Protein AF-A0A7J7C0F7-F1 (afdb_monomer)

Radius of gyration: 20.14 Å; Cα contacts (8 Å, |Δi|>4): 99; chains: 1; bounding box: 46×29×57 Å

Organism: Tripterygium wilfordii (NCBI:txid458696)

pLDDT: mean 82.28, std 14.52, range [35.53, 96.5]

Structure (mmCIF, N/CA/C/O backbone):
data_AF-A0A7J7C0F7-F1
#
_entry.id   AF-A0A7J7C0F7-F1
#
loop_
_atom_site.group_PDB
_atom_site.id
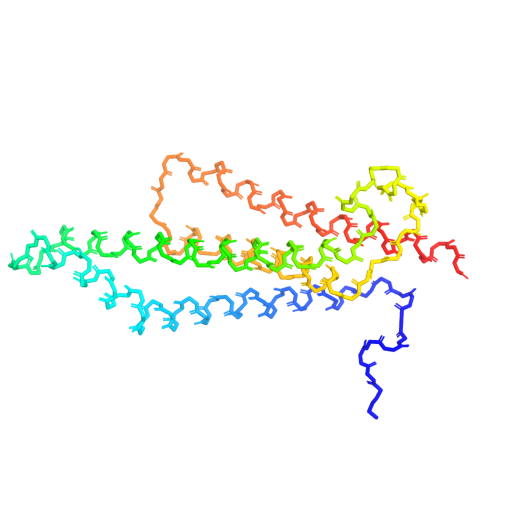_atom_site.type_symbol
_atom_site.label_atom_id
_atom_site.label_alt_id
_atom_site.label_comp_id
_atom_site.label_asym_id
_atom_site.label_entity_id
_atom_site.label_seq_id
_atom_site.pdbx_PDB_ins_code
_atom_site.Cartn_x
_atom_site.Cartn_y
_atom_site.Cartn_z
_atom_site.occupancy
_atom_site.B_iso_or_equiv
_atom_site.auth_seq_id
_atom_site.auth_comp_id
_atom_site.auth_asym_id
_atom_site.auth_atom_id
_atom_site.pdbx_PDB_model_num
ATOM 1 N N . MET A 1 1 ? -9.956 2.340 -31.422 1.00 37.75 1 MET A N 1
ATOM 2 C CA . MET A 1 1 ? -9.867 2.385 -29.946 1.00 37.75 1 MET A CA 1
ATOM 3 C C . MET A 1 1 ? -8.439 2.036 -29.625 1.00 37.75 1 MET A C 1
ATOM 5 O O . MET A 1 1 ? -8.118 0.869 -29.427 1.00 37.75 1 MET A O 1
ATOM 9 N N . ASP A 1 2 ? -7.579 3.037 -29.711 1.00 35.53 2 ASP A N 1
ATOM 10 C CA . ASP A 1 2 ? -6.153 2.840 -29.512 1.00 35.53 2 ASP A CA 1
ATOM 11 C C . ASP A 1 2 ? -5.960 2.587 -28.026 1.00 35.53 2 ASP A C 1
ATOM 13 O O . ASP A 1 2 ? -6.432 3.352 -27.180 1.00 35.53 2 ASP A O 1
ATOM 17 N N . SER A 1 3 ? -5.400 1.425 -27.697 1.00 44.62 3 SER A N 1
ATOM 18 C CA . SER A 1 3 ? -5.170 1.093 -26.303 1.00 44.62 3 SER A CA 1
ATOM 19 C C . SER A 1 3 ? -4.224 2.155 -25.747 1.00 44.62 3 SER A C 1
ATOM 21 O O . SER A 1 3 ? -3.175 2.410 -26.345 1.00 44.62 3 SER A O 1
ATOM 23 N N . VAL A 1 4 ? -4.572 2.721 -24.589 1.00 51.94 4 VAL A N 1
ATOM 24 C CA . VAL A 1 4 ? -3.727 3.607 -23.755 1.00 51.94 4 VAL A CA 1
ATOM 25 C C . VAL A 1 4 ? -2.306 3.045 -23.540 1.00 51.94 4 VAL A C 1
ATOM 27 O O . VAL A 1 4 ? -1.412 3.735 -23.076 1.00 51.94 4 VAL A O 1
ATOM 30 N N . TRP A 1 5 ? -2.087 1.787 -23.913 1.00 55.22 5 TRP A N 1
ATOM 31 C CA . TRP A 1 5 ? -0.891 1.000 -23.702 1.00 55.22 5 TRP A CA 1
ATOM 32 C C . TRP A 1 5 ? -0.016 0.809 -24.951 1.00 55.22 5 TRP A C 1
ATOM 34 O O . TRP A 1 5 ? 1.030 0.182 -24.821 1.00 55.22 5 TRP A O 1
ATOM 44 N N . SER A 1 6 ? -0.418 1.278 -26.146 1.00 46.06 6 SER A N 1
ATOM 45 C CA . SER A 1 6 ? 0.273 0.896 -27.400 1.00 46.06 6 SER A CA 1
ATOM 46 C C . SER A 1 6 ? 1.333 1.860 -27.933 1.00 46.06 6 SER A C 1
ATOM 48 O O . SER A 1 6 ? 2.059 1.458 -28.827 1.00 46.06 6 SER A O 1
ATOM 50 N N . ASN A 1 7 ? 1.475 3.079 -27.407 1.00 54.84 7 ASN A N 1
ATOM 51 C CA . ASN A 1 7 ? 2.518 4.009 -27.853 1.00 54.84 7 ASN A CA 1
ATOM 52 C C . ASN A 1 7 ? 2.762 5.080 -26.787 1.00 54.84 7 ASN A C 1
ATOM 54 O O . ASN A 1 7 ? 1.936 5.979 -26.668 1.00 54.84 7 ASN A O 1
ATOM 58 N N . SER A 1 8 ? 3.881 5.008 -26.061 1.00 43.38 8 SER A N 1
ATOM 59 C CA . SER A 1 8 ? 4.587 6.203 -25.566 1.00 43.38 8 SER A CA 1
ATOM 60 C C . SER A 1 8 ? 5.841 5.832 -24.774 1.00 43.38 8 SER A C 1
ATOM 62 O O . SER A 1 8 ? 5.821 5.514 -23.587 1.00 43.38 8 SER A O 1
ATOM 64 N N . SER A 1 9 ? 6.967 5.952 -25.463 1.00 49.22 9 SER A N 1
ATOM 65 C CA . SER A 1 9 ? 8.308 6.230 -24.947 1.00 49.22 9 SER A CA 1
ATOM 66 C C . SER A 1 9 ? 8.421 7.673 -24.410 1.00 49.22 9 SER A C 1
ATOM 68 O O . SER A 1 9 ? 9.440 8.325 -24.586 1.00 49.22 9 SER A O 1
ATOM 70 N N . GLU A 1 10 ? 7.377 8.181 -23.747 1.00 47.62 10 GLU A N 1
ATOM 71 C CA . GLU A 1 10 ? 7.348 9.517 -23.142 1.00 47.62 10 GLU A CA 1
ATOM 72 C C . GLU A 1 10 ? 7.048 9.376 -21.643 1.00 47.62 10 GLU A C 1
ATOM 74 O O . GLU A 1 10 ? 6.162 8.592 -21.281 1.00 47.62 10 GLU A O 1
ATOM 79 N N . PRO A 1 11 ? 7.762 10.092 -20.751 1.00 53.44 11 PRO A N 1
ATOM 80 C CA . PRO A 1 11 ? 7.544 10.039 -19.311 1.00 53.44 11 PRO A CA 1
ATOM 81 C C . PRO A 1 11 ? 6.211 10.698 -18.954 1.00 53.44 11 PRO A C 1
ATOM 83 O O . PRO A 1 11 ? 6.158 11.845 -18.513 1.00 53.44 11 PRO A O 1
ATOM 86 N N . ASP A 1 12 ? 5.112 9.975 -19.148 1.00 63.41 12 ASP A N 1
ATOM 87 C CA . ASP A 1 12 ? 3.800 10.569 -18.980 1.00 63.41 12 ASP A CA 1
ATOM 88 C C . ASP A 1 12 ? 3.393 10.513 -17.504 1.00 63.41 12 ASP A C 1
ATOM 90 O O . ASP A 1 12 ? 3.087 9.457 -16.930 1.00 63.41 12 ASP A O 1
ATOM 94 N N . ALA A 1 13 ? 3.404 11.682 -16.860 1.00 65.44 13 ALA A N 1
ATOM 95 C CA . ALA A 1 13 ? 2.921 11.874 -15.495 1.00 65.44 13 ALA A CA 1
ATOM 96 C C . ALA A 1 13 ? 1.469 11.385 -15.320 1.00 65.44 13 ALA A C 1
ATOM 98 O O . ALA A 1 13 ? 1.030 11.136 -14.194 1.00 65.44 13 ALA A O 1
ATOM 99 N N . TYR A 1 14 ? 0.749 11.165 -16.425 1.00 71.88 14 TYR A N 1
ATOM 100 C CA . TYR A 1 14 ? -0.541 10.494 -16.466 1.00 71.88 14 TYR A CA 1
ATOM 101 C C . TYR A 1 14 ? -0.567 9.144 -15.730 1.00 71.88 14 TYR A C 1
ATOM 103 O O . TYR A 1 14 ? -1.570 8.798 -15.107 1.00 71.88 14 TYR A O 1
ATOM 111 N N . HIS A 1 15 ? 0.539 8.396 -15.685 1.00 77.00 15 HIS A N 1
ATOM 112 C CA . HIS A 1 15 ? 0.586 7.141 -14.927 1.00 77.00 15 HIS A CA 1
ATOM 113 C C . HIS A 1 15 ? 0.368 7.341 -13.417 1.00 77.00 15 HIS A C 1
ATOM 115 O O . HIS A 1 15 ? -0.226 6.482 -12.766 1.00 77.00 15 HIS A O 1
ATOM 121 N N . PHE A 1 16 ? 0.724 8.500 -12.854 1.00 82.19 16 PHE A N 1
ATOM 122 C CA . PHE A 1 16 ? 0.414 8.811 -11.454 1.00 82.19 16 PHE A CA 1
ATOM 123 C C . PHE A 1 16 ? -1.086 9.016 -11.208 1.00 82.19 16 PHE A C 1
ATOM 125 O O . PHE A 1 16 ? -1.553 8.816 -10.087 1.00 82.19 16 PHE A O 1
ATOM 132 N N . VAL A 1 17 ? -1.875 9.314 -12.244 1.00 87.06 17 VAL A N 1
ATOM 133 C CA . VAL A 1 17 ? -3.341 9.330 -12.145 1.00 87.06 17 VAL A CA 1
ATOM 134 C C . VAL A 1 17 ? -3.864 7.927 -11.826 1.00 87.06 17 VAL A C 1
ATOM 136 O O . VAL A 1 17 ? -4.781 7.780 -11.020 1.00 87.06 17 VAL A O 1
ATOM 139 N N . ILE A 1 18 ? -3.231 6.876 -12.361 1.00 88.50 18 ILE A N 1
ATOM 140 C CA . ILE A 1 18 ? -3.556 5.482 -12.022 1.00 88.50 18 ILE A CA 1
ATOM 141 C C . ILE A 1 18 ? -3.316 5.230 -10.527 1.00 88.50 18 ILE A C 1
ATOM 143 O O . ILE A 1 18 ? -4.152 4.613 -9.866 1.00 88.50 18 ILE A O 1
ATOM 147 N N . ALA A 1 19 ? -2.223 5.752 -9.963 1.00 91.44 19 ALA A N 1
ATOM 148 C CA . ALA A 1 19 ? -1.962 5.659 -8.526 1.00 91.44 19 ALA A CA 1
ATOM 149 C C . ALA A 1 19 ? -3.043 6.374 -7.691 1.00 91.44 19 ALA A C 1
ATOM 151 O O . ALA A 1 19 ? -3.473 5.846 -6.666 1.00 91.44 19 ALA A O 1
ATOM 152 N N . LEU A 1 20 ? -3.552 7.526 -8.146 1.00 92.12 20 LEU A N 1
ATOM 153 C CA . LEU A 1 20 ? -4.675 8.210 -7.490 1.00 92.12 20 LEU A CA 1
ATOM 154 C C . LEU A 1 20 ? -5.975 7.398 -7.569 1.00 92.12 20 LEU A C 1
ATOM 156 O O . LEU A 1 20 ? -6.682 7.286 -6.566 1.00 92.12 20 LEU A O 1
ATOM 160 N N . PHE A 1 21 ? -6.272 6.779 -8.716 1.00 93.94 21 PHE A N 1
ATOM 161 C CA . PHE A 1 21 ? -7.411 5.865 -8.839 1.00 93.94 21 PHE A CA 1
ATOM 162 C C . PHE A 1 21 ? -7.292 4.678 -7.881 1.00 93.94 21 PHE A C 1
ATOM 164 O O . PHE A 1 21 ? -8.273 4.335 -7.221 1.00 93.94 21 PHE A O 1
ATOM 171 N N . PHE A 1 22 ? -6.098 4.094 -7.735 1.00 94.38 22 PHE A N 1
ATOM 172 C CA . PHE A 1 22 ? -5.849 3.067 -6.722 1.00 94.38 22 PHE A CA 1
ATOM 173 C C . PHE A 1 22 ? -6.071 3.600 -5.306 1.00 94.38 22 PHE A C 1
ATOM 175 O O . PHE A 1 22 ? -6.746 2.941 -4.520 1.00 94.38 22 PHE A O 1
ATOM 182 N N . ALA A 1 23 ? -5.572 4.796 -4.980 1.00 94.56 23 ALA A N 1
ATOM 183 C CA . ALA A 1 23 ? -5.744 5.394 -3.658 1.00 94.56 23 ALA A CA 1
ATOM 184 C C . ALA A 1 23 ? -7.229 5.560 -3.288 1.00 94.56 23 ALA A C 1
ATOM 186 O O . ALA A 1 23 ? -7.655 5.131 -2.214 1.00 94.56 23 ALA A O 1
ATOM 187 N N . VAL A 1 24 ? -8.038 6.115 -4.198 1.00 94.56 24 VAL A N 1
ATOM 188 C CA . VAL A 1 24 ? -9.497 6.234 -4.020 1.00 94.56 24 VAL A CA 1
ATOM 189 C C . VAL A 1 24 ? -10.147 4.852 -3.954 1.00 94.56 24 VAL A C 1
ATOM 191 O O . VAL A 1 24 ? -10.979 4.595 -3.082 1.00 94.56 24 VAL A O 1
ATOM 194 N N . GLY A 1 25 ? -9.726 3.933 -4.823 1.00 94.69 25 GLY A N 1
ATOM 195 C CA . GLY A 1 25 ? -10.169 2.544 -4.822 1.00 94.69 25 GLY A CA 1
ATOM 196 C C . GLY A 1 25 ? -9.961 1.866 -3.469 1.00 94.69 25 GLY A C 1
ATOM 197 O O . GLY A 1 25 ? -10.877 1.222 -2.969 1.00 94.69 25 GLY A O 1
ATOM 198 N N . PHE A 1 26 ? -8.816 2.068 -2.812 1.00 94.88 26 PHE A N 1
ATOM 199 C CA . PHE A 1 26 ? -8.550 1.507 -1.486 1.00 94.88 26 PHE A CA 1
ATOM 200 C C . PHE A 1 26 ? -9.466 2.069 -0.398 1.00 94.88 26 PHE A C 1
ATOM 202 O O . PHE A 1 26 ? -9.886 1.306 0.473 1.00 94.88 26 PHE A O 1
ATOM 209 N N . VAL A 1 27 ? -9.840 3.354 -0.459 1.00 93.62 27 VAL A N 1
ATOM 210 C CA . VAL A 1 27 ? -10.855 3.923 0.450 1.00 93.62 27 VAL A CA 1
ATOM 211 C C . VAL A 1 27 ? -12.173 3.172 0.290 1.00 93.62 27 VAL A C 1
ATOM 213 O O . VAL A 1 27 ? -12.760 2.717 1.273 1.00 93.62 27 VAL A O 1
ATOM 216 N N . VAL A 1 28 ? -12.609 3.008 -0.960 1.00 94.00 28 VAL A N 1
ATOM 217 C CA . VAL A 1 28 ? -13.864 2.340 -1.303 1.00 94.00 28 VAL A CA 1
ATOM 218 C C . VAL A 1 28 ? -13.828 0.879 -0.853 1.00 94.00 28 VAL A C 1
ATOM 220 O O . VAL A 1 28 ? -14.693 0.449 -0.092 1.00 94.00 28 VAL A O 1
ATOM 223 N N . VAL A 1 29 ? -12.800 0.124 -1.246 1.00 94.88 29 VAL A N 1
ATOM 224 C CA . VAL A 1 29 ? -12.639 -1.292 -0.886 1.00 94.88 29 VAL A CA 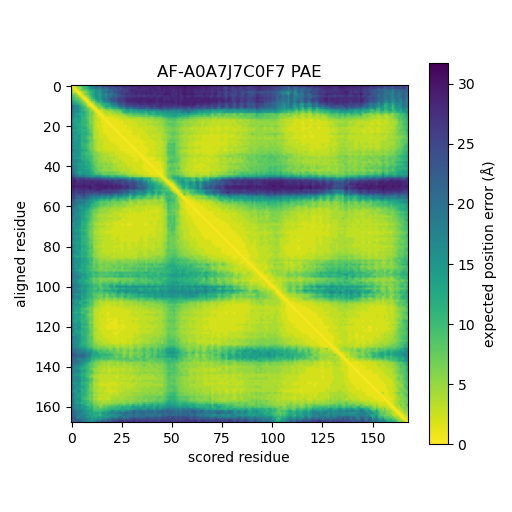1
ATOM 225 C C . VAL A 1 29 ? -12.589 -1.465 0.628 1.00 94.88 29 VAL A C 1
ATOM 227 O O . VAL A 1 29 ? -13.291 -2.330 1.153 1.00 94.88 29 VAL A O 1
ATOM 230 N N . ARG A 1 30 ? -11.834 -0.631 1.356 1.00 93.06 30 ARG A N 1
ATOM 231 C CA . ARG A 1 30 ? -11.807 -0.700 2.820 1.00 93.06 30 ARG A CA 1
ATOM 232 C C . ARG A 1 30 ? -13.184 -0.456 3.413 1.00 93.06 30 ARG A C 1
ATOM 234 O O . ARG A 1 30 ? -13.590 -1.212 4.288 1.00 93.06 30 ARG A O 1
ATOM 241 N N . PHE A 1 31 ? -13.898 0.569 2.953 1.00 91.62 31 PHE A N 1
ATOM 242 C CA . PHE A 1 31 ? -15.238 0.870 3.448 1.00 91.62 31 PHE A CA 1
ATOM 243 C C . PHE A 1 31 ? -16.197 -0.309 3.230 1.00 91.62 31 PHE A C 1
ATOM 245 O O . PHE A 1 31 ? -16.893 -0.718 4.160 1.00 91.62 31 PHE A O 1
ATOM 252 N N . TYR A 1 32 ? -16.191 -0.906 2.035 1.00 94.12 32 TYR A N 1
ATOM 253 C CA . TYR A 1 32 ? -17.006 -2.083 1.729 1.00 94.12 32 TYR A CA 1
ATOM 254 C C . TYR A 1 32 ? -16.620 -3.295 2.590 1.00 94.12 32 TYR A C 1
ATOM 256 O O . TYR A 1 32 ? -17.489 -3.901 3.225 1.00 94.12 32 TYR A O 1
ATOM 264 N N . LEU A 1 33 ? -15.332 -3.642 2.660 1.00 93.94 33 LEU A N 1
ATOM 265 C CA . LEU A 1 33 ? -14.873 -4.790 3.442 1.00 93.94 33 LEU A CA 1
ATOM 266 C C . LEU A 1 33 ? -15.134 -4.602 4.937 1.00 93.94 33 LEU A C 1
ATOM 268 O O . LEU A 1 33 ? -15.629 -5.523 5.580 1.00 93.94 33 LEU A O 1
ATOM 272 N N . ASP A 1 34 ? -14.894 -3.413 5.488 1.00 90.12 34 ASP A N 1
ATOM 273 C CA . ASP A 1 34 ? -15.195 -3.106 6.887 1.00 90.12 34 ASP A CA 1
ATOM 274 C C . ASP A 1 34 ? -16.698 -3.243 7.172 1.00 90.12 34 ASP A C 1
ATOM 276 O O . ASP A 1 34 ? -17.120 -3.937 8.107 1.00 90.12 34 ASP A O 1
ATOM 280 N N . ARG A 1 35 ? -17.532 -2.659 6.300 1.00 88.31 35 ARG A N 1
ATOM 281 C CA . ARG A 1 35 ? -18.984 -2.638 6.474 1.00 88.31 35 ARG A CA 1
ATOM 282 C C . ARG A 1 35 ? -19.598 -4.036 6.438 1.00 88.31 35 ARG A C 1
ATOM 284 O O . ARG A 1 35 ? -20.480 -4.308 7.267 1.00 88.31 35 ARG A O 1
ATOM 291 N N . PHE A 1 36 ? -19.178 -4.874 5.493 1.00 91.56 36 PHE A N 1
ATOM 292 C CA . PHE A 1 36 ? -19.839 -6.144 5.183 1.00 91.56 36 PHE A CA 1
ATOM 293 C C . PHE A 1 36 ? -19.114 -7.377 5.724 1.00 91.56 36 PHE A C 1
ATOM 295 O O . PHE A 1 36 ? -19.790 -8.328 6.116 1.00 91.56 36 PHE A O 1
ATOM 302 N N . VAL A 1 37 ? -17.782 -7.356 5.792 1.00 93.31 37 VAL A N 1
ATOM 303 C CA . VAL A 1 37 ? -16.956 -8.537 6.079 1.00 93.31 37 VAL A CA 1
ATOM 304 C C . VAL A 1 37 ? -16.275 -8.406 7.439 1.00 93.31 37 VAL A C 1
ATOM 306 O O . VAL A 1 37 ? -16.618 -9.139 8.367 1.00 93.31 37 VAL A O 1
ATOM 309 N N . PHE A 1 38 ? -15.364 -7.447 7.603 1.00 92.06 38 PHE A N 1
ATOM 310 C CA . PHE A 1 38 ? -14.502 -7.376 8.781 1.00 92.06 38 PHE A CA 1
ATOM 311 C C . PHE A 1 38 ? -15.271 -7.083 10.056 1.00 92.06 38 PHE A C 1
ATOM 313 O O . PHE A 1 38 ? -15.035 -7.768 11.038 1.00 92.06 38 PHE A O 1
ATOM 320 N N . ARG A 1 39 ? -16.254 -6.171 10.068 1.00 85.81 39 ARG A N 1
ATOM 321 C CA . ARG A 1 39 ? -17.037 -5.943 11.295 1.00 85.81 39 ARG A CA 1
ATOM 322 C C . ARG A 1 39 ? -17.817 -7.189 11.719 1.00 85.81 39 ARG A C 1
ATOM 324 O O . ARG A 1 39 ? -17.931 -7.453 12.911 1.00 85.81 39 ARG A O 1
ATOM 331 N N . ARG A 1 40 ? -18.350 -7.964 10.765 1.00 86.69 40 ARG A N 1
ATOM 332 C CA . ARG A 1 40 ? -19.070 -9.214 11.070 1.00 86.69 40 ARG A CA 1
ATOM 333 C C . ARG A 1 40 ? -18.120 -10.276 11.612 1.00 86.69 40 ARG A C 1
ATOM 335 O O . ARG A 1 40 ? -18.427 -10.896 12.623 1.00 86.69 40 ARG A O 1
ATOM 342 N N . LEU A 1 41 ? -16.970 -10.443 10.966 1.00 88.56 41 LEU A N 1
ATOM 343 C CA . LEU A 1 41 ? -15.943 -11.393 11.382 1.00 88.56 41 LEU A CA 1
ATOM 344 C C . LEU A 1 41 ? -15.311 -11.001 12.718 1.00 88.56 41 LEU A C 1
ATOM 346 O O . LEU A 1 41 ? -15.181 -11.850 13.586 1.00 88.56 41 LEU A O 1
ATOM 350 N N . ALA A 1 42 ? -15.002 -9.724 12.927 1.00 87.44 42 ALA A N 1
ATOM 351 C CA . ALA A 1 42 ? -14.490 -9.201 14.184 1.00 87.44 42 ALA A CA 1
ATOM 352 C C . ALA A 1 42 ? -15.492 -9.436 15.316 1.00 87.44 42 ALA A C 1
ATOM 354 O O . ALA A 1 42 ? -15.103 -9.971 16.344 1.00 87.44 42 ALA A O 1
ATOM 355 N N . LEU A 1 43 ? -16.782 -9.134 15.110 1.00 83.75 43 LEU A N 1
ATOM 356 C CA . LEU A 1 43 ? -17.826 -9.442 16.092 1.00 83.75 43 LEU A CA 1
ATOM 357 C C . LEU A 1 43 ? -17.938 -10.941 16.361 1.00 83.75 43 LEU A C 1
ATOM 359 O O . LEU A 1 43 ? -18.092 -11.323 17.510 1.00 83.75 43 LEU A O 1
ATOM 363 N N . TRP A 1 44 ? -17.855 -11.792 15.340 1.00 83.69 44 TRP A N 1
ATOM 364 C CA . TRP A 1 44 ? -17.882 -13.245 15.517 1.00 83.69 44 TRP A CA 1
ATOM 365 C C . TRP A 1 44 ? -16.674 -13.747 16.326 1.00 83.69 44 TRP A C 1
ATOM 367 O O . TRP A 1 44 ? -16.856 -14.451 17.318 1.00 83.69 44 TRP A O 1
ATOM 377 N N . LEU A 1 45 ? -15.463 -13.303 15.975 1.00 83.88 45 LEU A N 1
ATOM 378 C CA . LEU A 1 45 ? -14.217 -13.627 16.676 1.00 83.88 45 LEU A CA 1
ATOM 379 C C . LEU A 1 45 ? -14.220 -13.121 18.125 1.00 83.88 45 LEU A C 1
ATOM 381 O O . LEU A 1 45 ? -13.704 -13.797 19.011 1.00 83.88 45 LEU A O 1
ATOM 385 N N . THR A 1 46 ? -14.812 -11.951 18.390 1.00 76.94 46 THR A N 1
ATOM 386 C CA . THR A 1 46 ? -14.896 -11.394 19.747 1.00 76.94 46 THR A CA 1
ATOM 387 C C . THR A 1 46 ? -16.063 -11.959 20.561 1.00 76.94 46 THR A C 1
ATOM 389 O O . THR A 1 46 ? -15.920 -12.136 21.767 1.00 76.94 46 THR A O 1
ATOM 392 N N . ASN A 1 47 ? -17.204 -12.272 19.935 1.00 66.38 47 ASN A N 1
ATOM 393 C CA . ASN A 1 47 ? -18.397 -12.803 20.610 1.00 66.38 47 ASN A CA 1
ATOM 394 C C . ASN A 1 47 ? -18.280 -14.296 20.932 1.00 66.38 47 ASN A C 1
ATOM 396 O O . ASN A 1 47 ? -18.937 -14.751 21.863 1.00 66.38 47 ASN A O 1
ATOM 400 N N . GLY A 1 48 ? -17.418 -15.049 20.236 1.00 57.25 48 GLY A N 1
ATOM 401 C CA . GLY A 1 48 ? -17.037 -16.401 20.660 1.00 57.25 48 GLY A CA 1
ATOM 402 C C . GLY A 1 48 ? -16.361 -16.438 22.041 1.00 57.25 48 GLY A C 1
ATOM 403 O O . GLY A 1 48 ? -16.358 -17.482 22.684 1.00 57.25 48 GLY A O 1
ATOM 404 N N . ALA A 1 49 ? -15.837 -15.303 22.523 1.00 53.31 49 ALA A N 1
ATOM 405 C CA . ALA A 1 49 ? -15.166 -15.183 23.818 1.00 53.31 49 ALA A CA 1
ATOM 406 C C . ALA A 1 49 ? -16.000 -14.483 24.910 1.00 53.31 49 ALA A C 1
ATOM 408 O O . ALA A 1 49 ? -15.638 -14.562 26.081 1.00 53.31 49 ALA A O 1
ATOM 409 N N . ALA A 1 50 ? -17.101 -13.805 24.576 1.00 48.50 50 ALA A N 1
ATOM 410 C CA . ALA A 1 50 ? -17.990 -13.216 25.575 1.00 48.50 50 ALA A CA 1
ATOM 411 C C . ALA A 1 50 ? -19.361 -12.893 24.973 1.00 48.50 50 ALA A C 1
ATOM 413 O O . ALA A 1 50 ? -19.509 -11.977 24.162 1.00 48.50 50 ALA A O 1
ATOM 414 N N . GLN A 1 51 ? -20.395 -13.588 25.451 1.00 61.00 51 GLN A N 1
ATOM 415 C CA . GLN A 1 51 ? -21.698 -12.946 25.578 1.00 61.00 51 GLN A CA 1
ATOM 416 C C . GLN A 1 51 ? -21.529 -11.672 26.425 1.00 61.00 51 GLN A C 1
ATOM 418 O O . GLN A 1 51 ? -20.757 -11.664 27.381 1.00 61.00 51 GLN A O 1
ATOM 423 N N . MET A 1 52 ? -22.340 -10.656 26.126 1.00 49.94 52 MET A N 1
ATOM 424 C CA . MET A 1 52 ? -22.735 -9.537 26.997 1.00 49.94 52 MET A CA 1
ATOM 425 C C . MET A 1 52 ? -22.202 -8.139 26.660 1.00 49.94 52 MET A C 1
ATOM 427 O O . MET A 1 52 ? -21.018 -7.899 26.464 1.00 49.94 52 MET A O 1
ATOM 431 N N . LYS A 1 53 ? -23.171 -7.212 26.695 1.00 55.81 53 LYS A N 1
ATOM 432 C CA . LYS A 1 53 ? -23.081 -5.749 26.745 1.00 55.81 53 LYS A CA 1
ATOM 433 C C . LYS A 1 53 ? -22.097 -5.114 25.766 1.00 55.81 53 LYS A C 1
ATOM 435 O O . LYS A 1 53 ? -20.897 -5.006 25.993 1.00 55.81 53 LYS A O 1
ATOM 440 N N . ILE A 1 54 ? -22.697 -4.556 24.722 1.00 61.97 54 ILE A N 1
ATOM 441 C CA . ILE A 1 54 ? -22.161 -3.446 23.950 1.00 61.97 54 ILE A CA 1
ATOM 442 C C . ILE A 1 54 ? -21.689 -2.353 24.933 1.00 61.97 54 ILE A C 1
ATOM 444 O O . ILE A 1 54 ? -22.489 -1.585 25.458 1.00 61.97 54 ILE A O 1
ATOM 448 N N . ASN A 1 55 ? -20.394 -2.341 25.229 1.00 73.25 55 ASN A N 1
ATOM 449 C CA . ASN A 1 55 ? -19.698 -1.323 26.010 1.00 73.25 55 ASN A CA 1
ATOM 450 C C . ASN A 1 55 ? -18.638 -0.685 25.101 1.00 73.25 55 ASN A C 1
ATOM 452 O O . ASN A 1 55 ? -18.193 -1.318 24.137 1.00 73.25 55 ASN A O 1
ATOM 456 N N . GLU A 1 56 ? -18.188 0.531 25.405 1.00 76.12 56 GLU A N 1
ATOM 457 C CA . GLU A 1 56 ? -17.163 1.236 24.616 1.00 76.12 56 GLU A CA 1
ATOM 458 C C . GLU A 1 56 ? -15.893 0.394 24.417 1.00 76.12 56 GLU A C 1
ATOM 460 O O . GLU A 1 56 ? -15.322 0.349 23.325 1.00 76.12 56 GLU A O 1
ATOM 465 N N . GLY A 1 57 ? -15.497 -0.373 25.439 1.00 75.25 57 GLY A N 1
ATOM 466 C CA . GLY A 1 57 ? -14.347 -1.277 25.364 1.00 75.25 57 GLY A CA 1
ATOM 467 C C . GLY A 1 57 ? -14.499 -2.399 24.328 1.00 75.25 57 GLY A C 1
ATOM 468 O O . GLY A 1 57 ? -13.516 -2.793 23.700 1.00 75.25 57 GLY A O 1
ATOM 469 N N . THR A 1 58 ? -15.717 -2.899 24.105 1.00 76.56 58 THR A N 1
ATOM 470 C CA . THR A 1 58 ? -15.994 -3.929 23.090 1.00 76.56 58 THR A CA 1
ATOM 471 C C . THR A 1 58 ? -15.933 -3.325 21.689 1.00 76.56 58 THR A C 1
ATOM 473 O O . THR A 1 58 ? -15.314 -3.908 20.800 1.00 76.56 58 THR A O 1
ATOM 476 N N . TYR A 1 59 ? -16.472 -2.115 21.502 1.00 81.19 59 TYR A N 1
ATOM 477 C CA . TYR A 1 59 ? -16.367 -1.393 20.230 1.00 81.19 59 TYR A CA 1
ATOM 478 C C . TYR A 1 59 ? -14.918 -1.102 19.841 1.00 81.19 59 TYR A C 1
ATOM 480 O O . TYR A 1 59 ? -14.529 -1.349 18.700 1.00 81.19 59 TYR A O 1
ATOM 488 N N . ALA A 1 60 ? -14.096 -0.652 20.792 1.00 82.94 60 ALA A N 1
ATOM 489 C CA . ALA A 1 60 ? -12.681 -0.393 20.546 1.00 82.94 60 ALA A CA 1
ATOM 490 C C . ALA A 1 60 ? -11.913 -1.666 20.138 1.00 82.94 60 ALA A C 1
ATOM 492 O O . ALA A 1 60 ? -11.044 -1.613 19.267 1.00 82.94 60 ALA A O 1
ATOM 493 N N . LYS A 1 61 ? -12.238 -2.825 20.732 1.00 83.44 61 LYS A N 1
ATOM 494 C CA . LYS A 1 61 ? -11.646 -4.122 20.353 1.00 83.44 61 LYS A CA 1
ATOM 495 C C . LYS A 1 61 ? -12.046 -4.541 18.938 1.00 83.44 61 LYS A C 1
ATOM 497 O O . LYS A 1 61 ? -11.180 -4.937 18.162 1.00 83.44 61 LYS A O 1
ATOM 502 N N . VAL A 1 62 ? -13.327 -4.412 18.594 1.00 85.50 62 VAL A N 1
ATOM 503 C CA . VAL A 1 62 ? -13.842 -4.733 17.253 1.00 85.50 62 VAL A CA 1
ATOM 504 C C . VAL A 1 62 ? -13.211 -3.827 16.196 1.00 85.50 62 VAL A C 1
ATOM 506 O O . VAL A 1 62 ? -12.768 -4.327 15.166 1.00 85.50 62 VAL A O 1
ATOM 509 N N . ALA A 1 63 ? -13.097 -2.522 16.461 1.00 85.06 63 ALA A N 1
ATOM 510 C CA . ALA A 1 63 ? -12.465 -1.571 15.546 1.00 85.06 63 ALA A CA 1
ATOM 511 C C . ALA A 1 63 ? -10.989 -1.917 15.282 1.00 85.06 63 ALA A C 1
ATOM 513 O O . ALA A 1 63 ? -10.572 -1.991 14.127 1.00 85.06 63 ALA A O 1
ATOM 514 N N . LYS A 1 64 ? -10.217 -2.217 16.336 1.00 87.00 64 LYS A N 1
ATOM 515 C CA . LYS A 1 64 ? -8.812 -2.644 16.205 1.00 87.00 64 LYS A CA 1
ATOM 516 C C . LYS A 1 64 ? -8.674 -3.962 15.446 1.00 87.00 64 LYS A C 1
ATOM 518 O O . LYS A 1 64 ? -7.802 -4.080 14.593 1.00 87.00 64 LYS A O 1
ATOM 523 N N . CYS A 1 65 ? -9.539 -4.937 15.727 1.00 89.56 65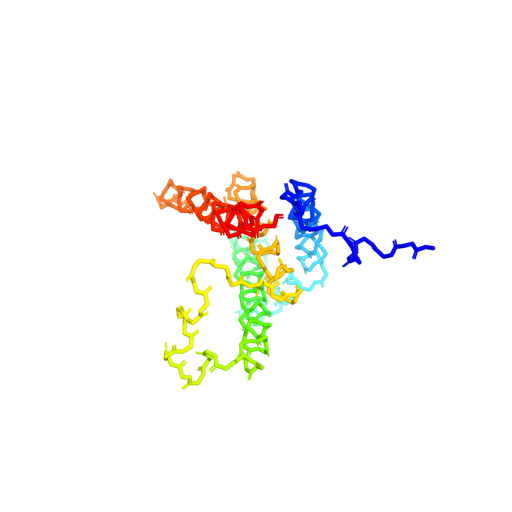 CYS A N 1
ATOM 524 C CA . CYS A 1 65 ? -9.556 -6.206 15.002 1.00 89.56 65 CYS A CA 1
ATOM 525 C C . CYS A 1 65 ? -9.841 -5.982 13.509 1.00 89.56 65 CYS A C 1
ATOM 527 O O . CYS A 1 65 ? -9.097 -6.481 12.669 1.00 89.56 65 CYS A O 1
ATOM 529 N N . SER A 1 66 ? -10.841 -5.157 13.182 1.00 90.12 66 SER A N 1
ATOM 530 C CA . SER A 1 66 ? -11.171 -4.797 11.799 1.00 90.12 66 SER A CA 1
ATOM 531 C C . SER A 1 66 ? -10.003 -4.109 11.080 1.00 90.12 66 SER A C 1
ATOM 533 O O . SER A 1 66 ? -9.669 -4.445 9.944 1.00 90.12 66 SER A O 1
ATOM 535 N N . GLU A 1 67 ? -9.309 -3.196 11.765 1.00 89.56 67 GLU A N 1
ATOM 536 C CA . GLU A 1 67 ? -8.105 -2.546 11.241 1.00 89.56 67 GLU A CA 1
ATOM 537 C C . GLU A 1 67 ? -6.979 -3.554 10.959 1.00 89.56 67 GLU A C 1
ATOM 539 O O . GLU A 1 67 ? -6.353 -3.502 9.896 1.00 89.56 67 GLU A O 1
ATOM 544 N N . SER A 1 68 ? -6.737 -4.501 11.872 1.00 91.19 68 SER A N 1
ATOM 545 C CA . SER A 1 68 ? -5.761 -5.577 11.666 1.00 91.19 68 SER A CA 1
ATOM 546 C C . SER A 1 68 ? -6.142 -6.486 10.497 1.00 91.19 68 SER A C 1
ATOM 548 O O . SER A 1 68 ? -5.269 -6.860 9.716 1.00 91.19 68 SER A O 1
ATOM 550 N N . MET A 1 69 ? -7.428 -6.802 10.329 1.00 93.38 69 MET A N 1
ATOM 551 C CA . MET A 1 69 ? -7.917 -7.603 9.204 1.00 93.38 69 MET A CA 1
ATOM 552 C C . MET A 1 69 ? -7.728 -6.897 7.862 1.00 93.38 69 MET A C 1
ATOM 554 O O . MET A 1 69 ? -7.311 -7.539 6.897 1.00 93.38 69 MET A O 1
ATOM 558 N N . TRP A 1 70 ? -7.975 -5.585 7.796 1.00 93.12 70 TRP A N 1
ATOM 559 C CA . TRP A 1 70 ? -7.686 -4.788 6.602 1.00 93.12 70 TRP A CA 1
ATOM 560 C C . TRP A 1 70 ? -6.203 -4.857 6.233 1.00 93.12 70 TRP A C 1
ATOM 562 O O . TRP A 1 70 ? -5.872 -5.194 5.095 1.00 93.12 70 TRP A O 1
ATOM 572 N N . LYS A 1 71 ? -5.316 -4.601 7.206 1.00 91.62 71 LYS A N 1
ATOM 573 C CA . LYS A 1 71 ? -3.859 -4.650 7.006 1.00 91.62 71 LYS A CA 1
ATOM 574 C C . LYS A 1 71 ? -3.426 -6.038 6.525 1.00 91.62 71 LYS A C 1
ATOM 576 O O . LYS A 1 71 ? -2.753 -6.138 5.505 1.00 91.62 71 LYS A O 1
ATOM 581 N N . LEU A 1 72 ? -3.875 -7.101 7.193 1.00 94.75 72 LEU A N 1
ATOM 582 C CA . LEU A 1 72 ? -3.569 -8.482 6.810 1.00 94.75 72 LEU A CA 1
ATOM 583 C C . LEU A 1 72 ? -4.037 -8.803 5.386 1.00 94.75 72 LEU A C 1
ATOM 585 O O . LEU A 1 72 ? -3.260 -9.323 4.593 1.00 94.75 72 LEU A O 1
ATOM 589 N N . THR A 1 73 ? -5.289 -8.475 5.057 1.00 95.44 73 THR A N 1
ATOM 590 C CA . THR A 1 73 ? -5.878 -8.764 3.739 1.00 95.44 73 THR A CA 1
ATOM 591 C C . THR A 1 73 ? -5.103 -8.060 2.632 1.00 95.44 73 THR A C 1
ATOM 593 O O . THR A 1 73 ? -4.768 -8.681 1.624 1.00 95.44 73 THR A O 1
ATOM 596 N N . TYR A 1 74 ? -4.781 -6.779 2.832 1.00 94.31 74 TYR A N 1
ATOM 597 C CA . TYR A 1 74 ? -3.993 -6.010 1.878 1.00 94.31 74 TYR A CA 1
ATOM 598 C C . TYR A 1 74 ? -2.600 -6.621 1.679 1.00 94.31 74 TYR A C 1
ATOM 600 O O . TYR A 1 74 ? -2.257 -6.985 0.555 1.00 94.31 74 TYR A O 1
ATOM 608 N N . TYR A 1 75 ? -1.823 -6.788 2.757 1.00 94.38 75 TYR A N 1
ATOM 609 C CA . TYR A 1 75 ? -0.445 -7.272 2.651 1.00 94.38 75 TYR A CA 1
ATOM 610 C C . TYR A 1 75 ? -0.379 -8.691 2.086 1.00 94.38 75 TYR A C 1
ATOM 612 O O . TYR A 1 75 ? 0.445 -8.945 1.217 1.00 94.38 75 TYR A O 1
ATOM 620 N N . ALA A 1 76 ? -1.283 -9.590 2.484 1.00 96.50 76 ALA A N 1
ATOM 621 C CA . ALA A 1 76 ? -1.335 -10.941 1.927 1.00 96.50 76 ALA A CA 1
ATOM 622 C C . ALA A 1 76 ? -1.641 -10.937 0.419 1.00 96.50 76 ALA A C 1
ATOM 624 O O . ALA A 1 76 ? -1.041 -11.698 -0.338 1.00 96.50 76 ALA A O 1
ATOM 625 N N . THR A 1 77 ? -2.550 -10.065 -0.030 1.00 95.88 77 THR A N 1
ATOM 626 C CA . THR A 1 77 ? -2.923 -9.967 -1.450 1.00 95.88 77 THR A CA 1
ATOM 627 C C . THR A 1 77 ? -1.777 -9.406 -2.289 1.00 95.88 77 THR A C 1
ATOM 629 O O . THR A 1 77 ? -1.467 -9.942 -3.351 1.00 95.88 77 THR A O 1
ATOM 632 N N . VAL A 1 78 ? -1.135 -8.338 -1.811 1.00 94.81 78 VAL A N 1
ATOM 633 C CA . VAL A 1 78 ? -0.015 -7.695 -2.508 1.00 94.81 78 VAL A CA 1
ATOM 634 C C . VAL A 1 78 ? 1.205 -8.606 -2.551 1.00 94.81 78 VAL A C 1
ATOM 636 O O . VAL A 1 78 ? 1.809 -8.735 -3.614 1.00 94.81 78 VAL A O 1
ATOM 639 N N . GLU A 1 79 ? 1.512 -9.299 -1.454 1.00 94.88 79 GLU A N 1
ATOM 640 C CA . GLU A 1 79 ? 2.606 -10.271 -1.396 1.00 94.88 79 GLU A CA 1
ATOM 641 C C . GLU A 1 79 ? 2.380 -11.418 -2.392 1.00 94.88 79 GLU A C 1
ATOM 643 O O . GLU A 1 79 ? 3.246 -11.734 -3.206 1.00 94.88 79 GLU A O 1
ATOM 648 N N . ALA A 1 80 ? 1.175 -11.994 -2.419 1.00 96.44 80 ALA A N 1
ATOM 649 C CA . ALA A 1 80 ? 0.837 -13.028 -3.394 1.00 96.44 80 ALA A CA 1
ATOM 650 C C . ALA A 1 80 ? 0.938 -12.518 -4.845 1.00 96.44 80 ALA A C 1
ATOM 652 O O . ALA A 1 80 ? 1.374 -13.249 -5.739 1.00 96.44 80 ALA A O 1
ATOM 653 N N . TRP A 1 81 ? 0.556 -11.261 -5.095 1.00 95.81 81 TRP A N 1
ATOM 654 C CA . TRP A 1 81 ? 0.617 -10.665 -6.426 1.00 95.81 81 TRP A CA 1
ATOM 655 C C . TRP A 1 81 ? 2.057 -10.431 -6.892 1.00 95.81 81 TRP A C 1
ATOM 657 O O . TRP A 1 81 ? 2.395 -10.830 -8.010 1.00 95.81 81 TRP A O 1
ATOM 667 N N . ILE A 1 82 ? 2.921 -9.851 -6.051 1.00 94.62 82 ILE A N 1
ATOM 668 C CA . ILE A 1 82 ? 4.320 -9.620 -6.429 1.00 94.62 82 ILE A CA 1
ATOM 669 C C . ILE A 1 82 ? 5.084 -10.927 -6.586 1.00 94.62 82 ILE A C 1
ATOM 671 O O . ILE A 1 82 ? 5.838 -11.052 -7.544 1.00 94.62 82 ILE A O 1
ATOM 675 N N . LEU A 1 83 ? 4.832 -11.932 -5.739 1.00 94.56 83 LEU A N 1
ATOM 676 C CA . LEU A 1 83 ? 5.427 -13.260 -5.896 1.00 94.56 83 LEU A CA 1
ATOM 677 C C . LEU A 1 83 ? 5.032 -13.891 -7.232 1.00 94.56 83 LEU A C 1
ATOM 679 O O . LEU A 1 83 ? 5.879 -14.457 -7.921 1.00 94.56 83 LEU A O 1
ATOM 683 N N . LYS A 1 84 ? 3.767 -13.744 -7.643 1.00 94.50 84 LYS A N 1
ATOM 684 C CA . LYS A 1 84 ? 3.305 -14.215 -8.953 1.00 94.50 84 LYS A CA 1
ATOM 685 C C . LYS A 1 84 ? 4.000 -13.485 -10.105 1.00 94.50 84 LYS A C 1
ATOM 687 O O . LYS A 1 84 ? 4.394 -14.138 -11.065 1.00 94.50 84 LYS A O 1
ATOM 692 N N . ILE A 1 85 ? 4.143 -12.159 -10.031 1.00 91.69 85 ILE A N 1
ATOM 693 C CA . ILE A 1 85 ? 4.856 -11.378 -11.058 1.00 91.69 85 ILE A CA 1
ATOM 694 C C . ILE A 1 85 ? 6.324 -11.813 -11.107 1.00 91.69 85 ILE A C 1
ATOM 696 O O . ILE A 1 85 ? 6.819 -12.180 -12.168 1.00 91.69 85 ILE A O 1
ATOM 700 N N . ALA A 1 86 ? 6.994 -11.820 -9.955 1.00 90.69 86 ALA A N 1
ATOM 701 C CA . ALA A 1 86 ? 8.412 -12.119 -9.832 1.00 90.69 86 ALA A CA 1
ATOM 702 C C . ALA A 1 86 ? 8.743 -13.550 -10.272 1.00 90.69 86 ALA A C 1
ATOM 704 O O . ALA A 1 86 ? 9.762 -13.763 -10.913 1.00 90.69 86 ALA A O 1
ATOM 705 N N . TYR A 1 87 ? 7.863 -14.526 -10.035 1.00 91.25 87 TYR A N 1
ATOM 706 C CA . TYR A 1 87 ? 8.076 -15.907 -10.480 1.00 91.25 87 TYR A CA 1
ATOM 707 C C . TYR A 1 87 ? 8.311 -16.037 -11.997 1.00 91.25 87 TYR A C 1
ATOM 709 O O . TYR A 1 87 ? 9.011 -16.953 -12.434 1.00 91.25 87 TYR A O 1
ATOM 717 N N . HIS A 1 88 ? 7.747 -15.127 -12.798 1.00 88.44 88 HIS A N 1
ATOM 718 C CA . HIS A 1 88 ? 7.929 -15.086 -14.252 1.00 88.44 88 HIS A CA 1
ATOM 719 C C . HIS A 1 88 ? 9.155 -14.281 -14.702 1.00 88.44 88 HIS A C 1
ATOM 721 O O . HIS A 1 88 ? 9.446 -14.222 -15.898 1.00 88.44 88 HIS A O 1
ATOM 727 N N . GLU A 1 89 ? 9.881 -13.669 -13.771 1.00 87.44 89 GLU A N 1
ATOM 728 C CA . GLU A 1 89 ? 11.040 -12.847 -14.068 1.00 87.44 89 GLU A CA 1
ATOM 729 C C . GLU A 1 89 ? 12.353 -13.613 -13.866 1.00 87.44 89 GLU A C 1
ATOM 731 O O . GLU A 1 89 ? 12.534 -14.294 -12.854 1.00 87.44 89 GLU A O 1
ATOM 736 N N . PRO A 1 90 ? 13.322 -13.480 -14.792 1.00 86.31 90 PRO A N 1
ATOM 737 C CA . PRO A 1 90 ? 14.595 -14.196 -14.697 1.00 86.31 90 PRO A CA 1
ATOM 738 C C . PRO A 1 90 ? 15.398 -13.777 -13.459 1.00 86.31 90 PRO A C 1
ATOM 740 O O . PRO A 1 90 ? 16.068 -14.601 -12.838 1.00 86.31 90 PRO A O 1
ATOM 743 N N . TRP A 1 91 ? 15.268 -12.512 -13.055 1.00 85.69 91 TRP A N 1
ATOM 744 C CA . TRP A 1 91 ? 15.947 -11.966 -11.889 1.00 85.69 91 TRP A CA 1
ATOM 745 C C . TRP A 1 91 ? 15.463 -12.539 -10.554 1.00 85.69 91 TRP A C 1
ATOM 747 O O . TRP A 1 91 ? 16.170 -12.428 -9.561 1.00 85.69 91 TRP A O 1
ATOM 757 N N . PHE A 1 92 ? 14.301 -13.192 -10.500 1.00 88.38 92 PHE A N 1
ATOM 758 C CA . PHE A 1 92 ? 13.810 -13.789 -9.257 1.00 88.38 92 PHE A CA 1
ATOM 759 C C . PHE 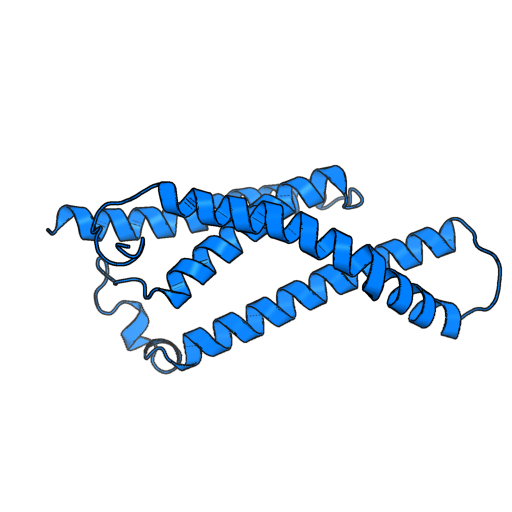A 1 92 ? 14.615 -15.020 -8.822 1.00 88.38 92 PHE A C 1
ATOM 761 O O . PHE A 1 92 ? 14.670 -15.336 -7.636 1.00 88.38 92 PHE A O 1
ATOM 768 N N . ARG A 1 93 ? 15.241 -15.724 -9.774 1.00 87.88 93 ARG A N 1
ATOM 769 C CA . ARG A 1 93 ? 16.036 -16.935 -9.504 1.00 87.88 93 ARG A CA 1
ATOM 770 C C . ARG A 1 93 ? 17.539 -16.708 -9.593 1.00 87.88 93 ARG A C 1
ATOM 772 O O . ARG A 1 93 ? 18.288 -17.481 -9.007 1.00 87.88 93 ARG A O 1
ATOM 779 N N . ASP A 1 94 ? 17.967 -15.687 -10.327 1.00 88.31 94 ASP A N 1
ATOM 780 C CA . ASP A 1 94 ? 19.378 -15.404 -10.566 1.00 88.31 94 ASP A CA 1
ATOM 781 C C . ASP A 1 94 ? 19.662 -13.902 -10.428 1.00 88.31 94 ASP A C 1
ATOM 783 O O . ASP A 1 94 ? 19.196 -13.067 -11.211 1.00 88.31 94 ASP A O 1
ATOM 787 N N . THR A 1 95 ? 20.463 -13.568 -9.418 1.00 87.88 95 THR A N 1
ATOM 788 C CA . THR A 1 95 ? 20.819 -12.194 -9.052 1.00 87.88 95 THR A CA 1
ATOM 789 C C . THR A 1 95 ? 21.682 -11.502 -10.106 1.00 87.88 95 THR A C 1
ATOM 791 O O . THR A 1 95 ? 21.706 -10.271 -10.155 1.00 87.88 95 THR A O 1
ATOM 794 N N . HIS A 1 96 ?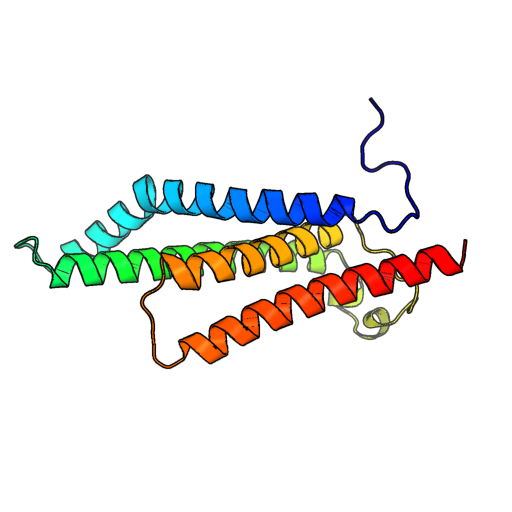 22.325 -12.254 -11.009 1.00 86.50 96 HIS A N 1
ATOM 795 C CA . HIS A 1 96 ? 23.079 -11.694 -12.132 1.00 86.50 96 HIS A CA 1
ATOM 796 C C . HIS A 1 96 ? 22.183 -10.870 -13.078 1.00 86.50 96 HIS A C 1
ATOM 798 O O . HIS A 1 96 ? 22.649 -9.955 -13.758 1.00 86.50 96 HIS A O 1
ATOM 804 N N . TYR A 1 97 ? 20.873 -11.139 -13.096 1.00 84.50 97 TYR A N 1
ATOM 805 C CA . TYR A 1 97 ? 19.916 -10.402 -13.920 1.00 84.50 97 TYR A CA 1
ATOM 806 C C . TYR A 1 97 ? 19.382 -9.116 -13.270 1.00 84.50 97 TYR A C 1
ATOM 808 O O . TYR A 1 97 ? 18.701 -8.363 -13.963 1.00 84.50 97 TYR A O 1
ATOM 816 N N . TYR A 1 98 ? 19.701 -8.805 -12.003 1.00 84.50 98 TYR A N 1
ATOM 817 C CA . TYR A 1 98 ? 19.181 -7.598 -11.332 1.00 84.50 98 TYR A CA 1
ATOM 818 C C . TYR A 1 98 ? 19.569 -6.299 -12.035 1.00 84.50 98 TYR A C 1
ATOM 820 O O . TYR A 1 98 ? 18.730 -5.417 -12.213 1.00 84.50 98 TYR A O 1
ATOM 828 N N . PHE A 1 99 ? 20.823 -6.195 -12.470 1.00 82.44 99 PHE A N 1
ATOM 829 C CA . PHE A 1 99 ? 21.359 -4.990 -13.109 1.00 82.44 99 PHE A CA 1
ATOM 830 C C . PHE A 1 99 ? 21.582 -5.163 -14.611 1.00 82.44 99 PHE A C 1
ATOM 832 O O . PHE A 1 99 ? 22.124 -4.277 -15.272 1.00 82.44 99 PHE A O 1
ATOM 839 N N . LYS A 1 100 ? 21.154 -6.297 -15.179 1.00 81.38 100 LYS A N 1
ATOM 840 C CA . LYS A 1 100 ? 21.279 -6.533 -16.615 1.00 81.38 100 LYS A CA 1
ATOM 841 C C . LYS A 1 100 ? 20.419 -5.509 -17.363 1.00 81.38 100 LYS A C 1
ATOM 843 O O . LYS A 1 100 ? 19.219 -5.415 -17.114 1.00 81.38 100 LYS A O 1
ATOM 848 N N . GLY A 1 101 ? 21.048 -4.741 -18.252 1.00 75.50 101 GLY A N 1
ATOM 849 C CA . GLY A 1 101 ? 20.393 -3.671 -19.010 1.00 75.50 101 GLY A CA 1
ATOM 850 C C . GLY A 1 101 ? 20.221 -2.351 -18.252 1.00 75.50 101 GLY A C 1
ATOM 851 O O . GLY A 1 101 ? 19.577 -1.453 -18.769 1.00 75.50 101 GLY A O 1
ATOM 852 N N . TRP A 1 102 ? 20.775 -2.193 -17.043 1.00 73.81 102 TRP A N 1
ATOM 853 C CA . TRP A 1 102 ? 20.768 -0.892 -16.365 1.00 73.81 102 TRP A CA 1
ATOM 854 C C . TRP A 1 102 ? 21.623 0.133 -17.142 1.00 73.81 102 TRP A C 1
ATOM 856 O O . TRP A 1 102 ? 22.718 -0.230 -17.580 1.00 73.81 102 TRP A O 1
ATOM 866 N N . PRO A 1 103 ? 21.177 1.396 -17.307 1.00 72.62 103 PRO A N 1
ATOM 867 C CA . PRO A 1 103 ? 19.989 2.017 -16.698 1.00 72.62 103 PRO A CA 1
ATOM 868 C C . PRO A 1 103 ? 18.650 1.808 -17.444 1.00 72.62 103 PRO A C 1
ATOM 870 O O . PRO A 1 103 ? 17.595 1.961 -16.824 1.00 72.62 103 PRO A O 1
ATOM 873 N N . ASN A 1 104 ? 18.666 1.359 -18.702 1.00 70.75 104 ASN A N 1
ATOM 874 C CA . ASN A 1 104 ? 17.477 1.152 -19.553 1.00 70.75 104 ASN A CA 1
ATOM 875 C C . ASN A 1 104 ? 16.858 -0.237 -19.371 1.00 70.75 104 ASN A C 1
ATOM 877 O O . ASN A 1 104 ? 16.958 -1.117 -20.231 1.00 70.75 104 ASN A O 1
ATOM 881 N N . GLN A 1 105 ? 16.275 -0.478 -18.199 1.00 72.81 105 GLN A N 1
ATOM 882 C CA . GLN A 1 105 ? 15.505 -1.706 -18.003 1.00 72.81 105 GLN A CA 1
ATOM 883 C C . GLN A 1 105 ? 14.036 -1.398 -18.234 1.00 72.81 105 GLN A C 1
ATOM 885 O O . GLN A 1 105 ? 13.401 -0.728 -17.412 1.00 72.81 105 GLN A O 1
ATOM 890 N N . GLU A 1 106 ? 13.497 -1.947 -19.315 1.00 73.00 106 GLU A N 1
ATOM 891 C CA . GLU A 1 106 ? 12.084 -1.842 -19.625 1.00 73.00 106 GLU A CA 1
ATOM 892 C C . GLU A 1 106 ? 11.248 -2.467 -18.497 1.00 73.00 106 GLU A C 1
ATOM 894 O O . GLU A 1 106 ? 11.379 -3.645 -18.145 1.00 73.00 106 GLU A O 1
ATOM 899 N N . LEU A 1 107 ? 10.366 -1.663 -17.900 1.00 77.25 107 LEU A N 1
ATOM 900 C CA . LEU A 1 107 ? 9.459 -2.148 -16.871 1.00 77.25 107 LEU A CA 1
ATOM 901 C C . LEU A 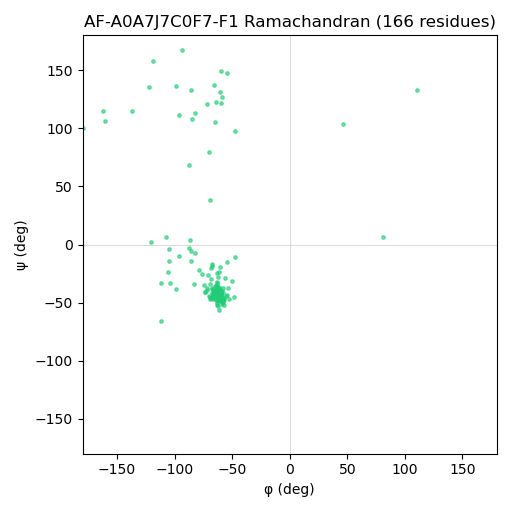1 107 ? 8.250 -2.808 -17.545 1.00 77.25 107 LEU A C 1
ATOM 903 O O . LEU A 1 107 ? 7.430 -2.130 -18.170 1.00 77.25 107 LEU A O 1
ATOM 907 N N . LYS A 1 108 ? 8.102 -4.126 -17.392 1.00 84.19 108 LYS A N 1
ATOM 908 C CA . LYS A 1 108 ? 6.934 -4.834 -17.930 1.00 84.19 108 LYS A CA 1
ATOM 909 C C . LYS A 1 108 ? 5.636 -4.296 -17.328 1.00 84.19 108 LYS A C 1
ATOM 911 O O . LYS A 1 108 ? 5.588 -3.903 -16.159 1.00 84.19 108 LYS A O 1
ATOM 916 N N . LEU A 1 109 ? 4.558 -4.352 -18.109 1.00 84.75 109 LEU A N 1
ATOM 917 C CA . LEU A 1 109 ? 3.233 -3.853 -17.724 1.00 84.75 109 LEU A CA 1
ATOM 918 C C . LEU A 1 109 ? 2.755 -4.325 -16.329 1.00 84.75 109 LEU A C 1
ATOM 920 O O . LEU A 1 109 ? 2.302 -3.476 -15.559 1.00 84.75 109 LEU A O 1
ATOM 924 N N . PRO A 1 110 ? 2.889 -5.612 -15.934 1.00 87.75 110 PRO A N 1
ATOM 925 C CA . PRO A 1 110 ? 2.457 -6.060 -14.608 1.00 87.75 110 PRO A CA 1
ATOM 926 C C . PRO A 1 110 ? 3.212 -5.368 -13.469 1.00 87.75 110 PRO A C 1
ATOM 928 O O . PRO A 1 110 ? 2.616 -5.020 -12.452 1.00 87.75 110 PRO A O 1
ATOM 931 N N . LEU A 1 111 ? 4.510 -5.115 -13.657 1.00 88.00 111 LEU A N 1
ATOM 932 C CA . LEU A 1 111 ? 5.340 -4.428 -12.674 1.00 88.00 111 LEU A CA 1
ATOM 933 C C . LEU A 1 111 ? 5.027 -2.924 -12.643 1.00 88.00 111 LEU A C 1
ATOM 935 O O . LEU A 1 111 ? 4.983 -2.344 -11.562 1.00 88.00 111 LEU A O 1
ATOM 939 N N . LYS A 1 112 ? 4.706 -2.303 -13.791 1.00 88.31 112 LYS A N 1
ATOM 940 C CA . LYS A 1 112 ? 4.233 -0.902 -13.853 1.00 88.31 112 LYS A CA 1
ATOM 941 C C . LYS A 1 112 ? 2.949 -0.722 -13.041 1.00 88.31 112 LYS A C 1
ATOM 943 O O . LYS A 1 112 ? 2.866 0.179 -12.210 1.00 88.31 112 LYS A O 1
ATOM 948 N N . LEU A 1 113 ? 1.974 -1.612 -13.229 1.00 90.12 113 LEU A N 1
ATOM 949 C CA . LEU A 1 113 ? 0.725 -1.600 -12.462 1.00 90.12 113 LEU A CA 1
ATOM 950 C C . LEU A 1 113 ? 0.964 -1.838 -10.970 1.00 90.12 113 LEU A C 1
ATOM 952 O O . LEU A 1 113 ? 0.355 -1.161 -10.146 1.00 90.12 113 LEU A O 1
ATOM 956 N N . PHE A 1 114 ? 1.878 -2.745 -10.621 1.00 91.94 114 PHE A N 1
ATOM 957 C CA . PHE A 1 114 ? 2.259 -2.980 -9.232 1.00 91.94 114 PHE A CA 1
ATOM 958 C C . PHE A 1 114 ? 2.875 -1.729 -8.583 1.00 91.94 114 PHE A C 1
ATOM 960 O O . PHE A 1 114 ? 2.480 -1.355 -7.481 1.00 91.94 114 PHE A O 1
ATOM 967 N N . TYR A 1 115 ? 3.767 -1.024 -9.288 1.00 90.38 115 TYR A N 1
ATOM 968 C CA . TYR A 1 115 ? 4.328 0.256 -8.840 1.00 90.38 115 TYR A CA 1
ATOM 969 C C . TYR A 1 115 ? 3.232 1.297 -8.572 1.00 90.38 115 TYR A C 1
ATOM 971 O O . TYR A 1 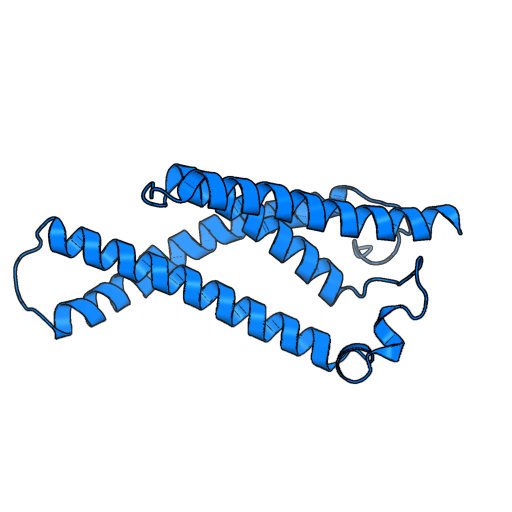115 ? 3.228 1.923 -7.510 1.00 90.38 115 TYR A O 1
ATOM 979 N N . MET A 1 116 ? 2.279 1.461 -9.498 1.00 92.44 116 MET A N 1
ATOM 980 C CA . MET A 1 116 ? 1.172 2.413 -9.329 1.00 92.44 116 MET A CA 1
ATOM 981 C C . MET A 1 116 ? 0.234 2.013 -8.188 1.00 92.44 116 MET A C 1
ATOM 983 O O . MET A 1 116 ? -0.195 2.873 -7.421 1.00 92.44 116 MET A O 1
ATOM 987 N N . CYS A 1 117 ? -0.039 0.718 -8.031 1.00 94.06 117 CYS A N 1
ATOM 988 C CA . CYS A 1 117 ? -0.814 0.186 -6.916 1.00 94.06 117 CYS A CA 1
ATOM 989 C C . CYS A 1 117 ? -0.134 0.481 -5.573 1.00 94.06 117 CYS A C 1
ATOM 991 O O . CYS A 1 117 ? -0.779 0.990 -4.657 1.00 94.06 117 CYS A O 1
ATOM 993 N N . GLN A 1 118 ? 1.170 0.217 -5.457 1.00 94.62 118 GLN A N 1
ATOM 994 C CA . GLN A 1 118 ? 1.922 0.453 -4.228 1.00 94.62 118 GLN A CA 1
ATOM 995 C C . GLN A 1 118 ? 2.008 1.948 -3.899 1.00 94.62 118 GLN A C 1
ATOM 997 O O . GLN A 1 118 ? 1.797 2.338 -2.749 1.00 94.62 118 GLN A O 1
ATOM 1002 N N . CYS A 1 119 ? 2.252 2.789 -4.909 1.00 94.19 119 CYS A N 1
ATOM 1003 C CA . CYS A 1 119 ? 2.212 4.243 -4.778 1.00 94.19 119 CYS A CA 1
ATOM 1004 C C . CYS A 1 119 ? 0.840 4.701 -4.256 1.00 94.19 119 CYS A C 1
ATOM 1006 O O . CYS A 1 119 ? 0.757 5.350 -3.213 1.00 94.19 119 CYS A O 1
ATOM 1008 N N . GLY A 1 120 ? -0.241 4.256 -4.906 1.00 94.19 120 GLY A N 1
ATOM 1009 C CA . GLY A 1 120 ? -1.612 4.569 -4.513 1.00 94.19 120 GLY A CA 1
ATOM 1010 C C . GLY A 1 120 ? -1.959 4.110 -3.099 1.00 94.19 120 GLY A C 1
ATOM 1011 O O . GLY A 1 120 ? -2.592 4.854 -2.353 1.00 94.19 120 GLY A O 1
ATOM 1012 N N . PHE A 1 121 ? -1.504 2.927 -2.681 1.00 94.75 121 PHE A N 1
ATOM 1013 C CA . PHE A 1 121 ? -1.717 2.445 -1.319 1.00 94.75 121 PHE A CA 1
ATOM 1014 C C . PHE A 1 121 ? -0.998 3.293 -0.270 1.00 94.75 121 PHE A C 1
ATOM 1016 O O . PHE A 1 121 ? -1.590 3.602 0.766 1.00 94.75 121 PHE A O 1
ATOM 1023 N N . TYR A 1 122 ? 0.260 3.678 -0.504 1.00 94.00 122 TYR A N 1
ATOM 1024 C CA . TYR A 1 122 ? 0.982 4.526 0.445 1.00 94.00 122 TYR A CA 1
ATOM 1025 C C . TYR A 1 122 ? 0.380 5.936 0.506 1.00 94.00 122 TYR A C 1
ATOM 1027 O O . TYR A 1 122 ? 0.228 6.471 1.604 1.00 94.00 122 TYR A O 1
ATOM 1035 N N . THR A 1 123 ? -0.066 6.496 -0.624 1.00 93.94 123 THR A N 1
ATOM 1036 C CA . THR A 1 123 ? -0.825 7.757 -0.655 1.00 93.94 123 THR A CA 1
ATOM 1037 C C . THR A 1 123 ? -2.140 7.646 0.118 1.00 93.94 123 THR A C 1
ATOM 1039 O O . THR A 1 123 ? -2.431 8.482 0.972 1.00 93.94 123 THR A O 1
ATOM 1042 N N . TYR A 1 124 ? -2.917 6.586 -0.121 1.00 94.38 124 TYR A N 1
ATOM 1043 C CA . TYR A 1 124 ? -4.122 6.276 0.649 1.00 94.38 124 TYR A CA 1
ATOM 1044 C C . TYR A 1 124 ? -3.821 6.166 2.151 1.00 94.38 124 TYR A C 1
ATOM 1046 O O . TYR A 1 124 ? -4.547 6.715 2.981 1.00 94.38 124 TYR A O 1
ATOM 1054 N N . SER A 1 125 ? -2.731 5.490 2.507 1.00 92.56 125 SER A N 1
ATOM 1055 C CA . SER A 1 125 ? -2.362 5.227 3.895 1.00 92.56 125 SER A CA 1
ATOM 1056 C C . SER A 1 125 ? -1.960 6.495 4.648 1.00 92.56 125 SER A C 1
ATOM 1058 O O . SER A 1 125 ? -2.241 6.584 5.837 1.00 92.56 125 SER A O 1
ATOM 1060 N N . ILE A 1 126 ? -1.412 7.517 3.978 1.00 92.94 126 ILE A N 1
ATOM 1061 C CA . ILE A 1 126 ? -1.205 8.853 4.573 1.00 92.94 126 ILE A CA 1
ATOM 1062 C C . ILE A 1 126 ? -2.541 9.431 5.057 1.00 92.94 126 ILE A C 1
ATOM 1064 O O . ILE A 1 126 ? -2.661 9.844 6.210 1.00 92.94 126 ILE A O 1
ATOM 1068 N N . VAL A 1 127 ? -3.571 9.406 4.206 1.00 91.62 127 VAL A N 1
ATOM 1069 C CA . VAL A 1 127 ? -4.912 9.896 4.567 1.00 91.62 127 VAL A CA 1
ATOM 1070 C C . VAL A 1 127 ? -5.534 9.019 5.655 1.00 91.62 127 VAL A C 1
ATOM 1072 O O . VAL A 1 127 ? -6.083 9.533 6.629 1.00 91.62 127 VAL A O 1
ATOM 1075 N N . ALA A 1 128 ? -5.410 7.696 5.535 1.00 89.31 128 ALA A N 1
ATOM 1076 C CA . ALA A 1 128 ? -5.939 6.754 6.515 1.00 89.31 128 ALA A CA 1
ATOM 1077 C C . ALA A 1 128 ? -5.285 6.916 7.897 1.00 89.31 128 ALA A C 1
ATOM 1079 O O . ALA A 1 128 ? -5.983 6.819 8.904 1.00 89.31 128 ALA A O 1
ATOM 1080 N N . LEU A 1 129 ? -3.982 7.210 7.955 1.00 87.62 129 LEU A N 1
ATOM 1081 C CA . LEU A 1 129 ? -3.269 7.495 9.199 1.00 87.62 129 LEU A CA 1
ATOM 1082 C C . LEU A 1 129 ? -3.814 8.748 9.889 1.00 87.62 129 LEU A C 1
ATOM 1084 O O . LEU A 1 129 ? -3.952 8.755 11.107 1.00 87.62 129 LEU A O 1
ATOM 1088 N N . VAL A 1 130 ? -4.126 9.802 9.129 1.00 87.12 130 VAL A N 1
ATOM 1089 C CA . VAL A 1 130 ? -4.646 11.063 9.685 1.00 87.12 130 VAL A CA 1
ATOM 1090 C C . VAL A 1 130 ? -6.101 10.933 10.139 1.00 87.12 130 VAL A C 1
ATOM 1092 O O . VAL A 1 130 ? -6.464 11.486 11.174 1.00 87.12 130 VAL A O 1
ATOM 1095 N N . VAL A 1 131 ? -6.937 10.235 9.365 1.00 85.31 131 VAL A N 1
ATOM 1096 C CA . VAL A 1 131 ? -8.399 10.244 9.548 1.00 85.31 131 VAL A CA 1
ATOM 1097 C C . VAL A 1 131 ? -8.917 9.028 10.320 1.00 85.31 131 VAL A C 1
ATOM 1099 O O . VAL A 1 131 ? -9.854 9.160 11.101 1.00 85.31 131 VAL A O 1
ATOM 1102 N N . TRP A 1 132 ? -8.349 7.842 10.091 1.00 80.25 132 TRP A N 1
ATOM 1103 C CA . TRP A 1 132 ? -8.924 6.566 10.541 1.00 80.25 132 TRP A CA 1
ATOM 1104 C C . TRP A 1 132 ? -8.119 5.868 11.635 1.00 80.25 132 TRP A C 1
ATOM 1106 O O . TRP A 1 132 ? -8.698 5.157 12.456 1.00 80.25 132 TRP A O 1
ATOM 1116 N N . GLU A 1 133 ? -6.795 6.008 11.630 1.00 79.25 133 GLU A N 1
ATOM 1117 C CA . GLU A 1 133 ? -5.932 5.295 12.569 1.00 79.25 133 GLU A CA 1
ATOM 1118 C C . GLU A 1 133 ? -5.799 6.056 13.894 1.00 79.25 133 GLU A C 1
ATOM 1120 O O . GLU A 1 133 ? -5.541 7.259 13.934 1.00 79.25 133 GLU A O 1
ATOM 1125 N N . THR A 1 134 ? -5.945 5.345 15.016 1.00 76.25 134 THR A N 1
ATOM 1126 C CA . THR A 1 134 ? -5.675 5.932 16.336 1.00 76.25 134 THR A CA 1
ATOM 1127 C C . THR A 1 134 ? -4.236 6.430 16.417 1.00 76.25 134 THR A C 1
ATOM 1129 O O . THR A 1 134 ? -3.295 5.664 16.203 1.00 76.25 134 THR A O 1
ATOM 1132 N N . ARG A 1 135 ? -4.051 7.701 16.793 1.00 78.38 135 ARG A N 1
ATOM 1133 C CA . ARG A 1 135 ? -2.726 8.316 16.916 1.00 78.38 135 ARG A CA 1
ATOM 1134 C C . ARG A 1 135 ? -1.919 7.652 18.033 1.00 78.38 135 ARG A C 1
ATOM 1136 O O . ARG A 1 135 ? -2.154 7.878 19.218 1.00 78.38 135 ARG A O 1
ATOM 1143 N N . ARG A 1 136 ? -0.951 6.831 17.636 1.00 81.44 136 ARG A N 1
ATOM 1144 C CA . ARG A 1 136 ? 0.019 6.180 18.523 1.00 81.44 136 ARG A CA 1
ATOM 1145 C C . ARG A 1 136 ? 1.303 7.016 18.630 1.00 81.44 136 ARG A C 1
ATOM 1147 O O . ARG A 1 136 ? 1.501 7.967 17.874 1.00 81.44 136 ARG A O 1
ATOM 1154 N N . LYS A 1 137 ? 2.181 6.694 19.589 1.00 84.94 137 LYS A N 1
ATOM 1155 C CA . LYS A 1 137 ? 3.437 7.443 19.828 1.00 84.94 137 LYS A CA 1
ATOM 1156 C C . LYS A 1 137 ? 4.408 7.391 18.636 1.00 84.94 137 LYS A C 1
ATOM 1158 O O . LYS A 1 137 ? 5.204 8.302 18.459 1.00 84.94 137 LYS A O 1
ATOM 1163 N N . ASP A 1 138 ? 4.299 6.362 17.806 1.00 88.00 138 ASP A N 1
ATOM 1164 C CA . ASP A 1 138 ? 5.055 6.120 16.573 1.00 88.00 138 ASP A CA 1
ATOM 1165 C C . ASP A 1 138 ? 4.437 6.776 15.322 1.00 88.00 138 ASP A C 1
ATOM 1167 O O . ASP A 1 138 ? 4.972 6.633 14.223 1.00 88.00 138 ASP A O 1
ATOM 1171 N N . PHE A 1 139 ? 3.354 7.550 15.467 1.00 88.31 139 PHE A N 1
ATOM 1172 C CA . PHE A 1 139 ? 2.641 8.176 14.348 1.00 88.31 139 PHE A CA 1
ATOM 1173 C C . PHE A 1 139 ? 3.549 8.998 13.419 1.00 88.31 139 PHE A C 1
ATOM 1175 O O . PHE A 1 139 ? 3.472 8.847 12.205 1.00 88.31 139 PHE A O 1
ATOM 1182 N N . SER A 1 140 ? 4.422 9.850 13.971 1.00 88.44 140 SER A N 1
ATOM 1183 C CA . SER A 1 140 ? 5.291 10.725 13.163 1.00 88.44 140 SER A CA 1
ATOM 1184 C C . SER A 1 140 ? 6.293 9.928 12.322 1.00 88.44 140 SER A C 1
ATOM 1186 O O . SER A 1 140 ? 6.531 10.239 11.153 1.00 88.44 140 SER A O 1
ATOM 1188 N N . VAL A 1 141 ? 6.838 8.855 12.903 1.00 93.12 141 VAL A N 1
ATOM 1189 C CA . VAL A 1 141 ? 7.786 7.965 12.226 1.00 93.12 141 VAL A CA 1
ATOM 1190 C C . VAL A 1 141 ? 7.080 7.225 11.095 1.00 93.12 141 VAL A C 1
ATOM 1192 O O . VAL A 1 141 ? 7.562 7.235 9.965 1.00 93.12 141 VAL A O 1
ATOM 1195 N N . MET A 1 142 ? 5.898 6.661 11.365 1.00 91.25 142 MET A N 1
ATOM 1196 C CA . MET A 1 142 ? 5.109 5.982 10.338 1.00 91.25 142 MET A CA 1
ATOM 1197 C C . MET A 1 142 ? 4.674 6.942 9.229 1.00 91.25 142 MET A C 1
ATOM 1199 O O . MET A 1 142 ? 4.808 6.601 8.059 1.00 91.25 142 MET A O 1
ATOM 1203 N N . MET A 1 143 ? 4.221 8.154 9.553 1.00 92.50 143 MET A N 1
ATOM 1204 C CA . MET A 1 143 ? 3.866 9.170 8.557 1.00 92.50 143 MET A CA 1
ATOM 1205 C C . MET A 1 143 ? 5.054 9.522 7.653 1.00 92.50 143 MET A C 1
ATOM 1207 O O . MET A 1 143 ? 4.936 9.489 6.429 1.00 92.50 143 MET A O 1
ATOM 1211 N N . SER A 1 144 ? 6.218 9.788 8.250 1.00 93.69 144 SER A N 1
ATOM 1212 C CA . SER A 1 144 ? 7.444 10.092 7.503 1.00 93.69 144 SER A CA 1
ATOM 1213 C C . SER A 1 144 ? 7.840 8.934 6.590 1.00 93.69 144 SER A C 1
ATOM 1215 O O . SER A 1 144 ? 8.163 9.155 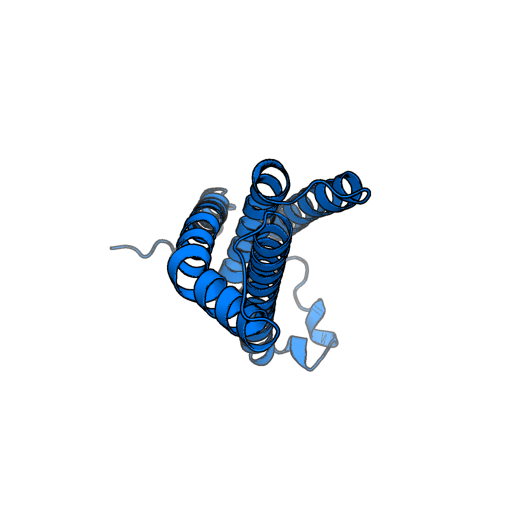5.426 1.00 93.69 144 SER A O 1
ATOM 1217 N N . HIS A 1 145 ? 7.738 7.696 7.081 1.00 94.75 145 HIS A N 1
ATOM 1218 C CA . HIS A 1 145 ? 7.981 6.502 6.277 1.00 94.75 145 HIS A CA 1
ATOM 1219 C C . HIS A 1 145 ? 7.078 6.455 5.038 1.00 94.75 145 HIS A C 1
ATOM 1221 O O . HIS A 1 145 ? 7.571 6.231 3.940 1.00 94.75 145 HIS A O 1
ATOM 1227 N N . HIS A 1 146 ? 5.778 6.723 5.180 1.00 93.38 146 HIS A N 1
ATOM 1228 C CA . HIS A 1 146 ? 4.854 6.707 4.043 1.00 93.38 146 HIS A CA 1
ATOM 1229 C C . HIS A 1 146 ? 5.195 7.778 3.001 1.00 93.38 146 HIS A C 1
ATOM 1231 O O . HIS A 1 146 ? 5.206 7.481 1.808 1.00 93.38 146 HIS A O 1
ATOM 1237 N N . ILE A 1 147 ? 5.519 8.999 3.439 1.00 92.88 147 ILE A N 1
ATOM 1238 C CA . ILE A 1 147 ? 5.911 10.098 2.544 1.00 92.88 147 ILE A CA 1
ATOM 1239 C C . ILE A 1 147 ? 7.189 9.738 1.780 1.00 92.88 147 ILE A C 1
ATOM 1241 O O . ILE A 1 147 ? 7.232 9.855 0.555 1.00 92.88 147 ILE A O 1
ATOM 1245 N N . ILE A 1 148 ? 8.210 9.254 2.494 1.00 95.31 148 ILE A N 1
ATOM 1246 C CA . ILE A 1 148 ? 9.482 8.839 1.894 1.00 95.31 148 ILE A CA 1
ATOM 1247 C C . ILE A 1 148 ? 9.251 7.701 0.900 1.00 95.31 148 ILE A C 1
ATOM 1249 O O . ILE A 1 148 ? 9.780 7.749 -0.205 1.00 95.31 148 ILE A O 1
ATOM 1253 N N . THR A 1 149 ? 8.430 6.706 1.234 1.00 94.62 149 THR A N 1
ATOM 1254 C CA . THR A 1 149 ? 8.172 5.583 0.329 1.00 94.62 149 THR A CA 1
ATOM 1255 C C . THR A 1 149 ? 7.436 6.017 -0.942 1.00 94.62 149 THR A C 1
ATOM 1257 O O . THR A 1 149 ? 7.828 5.590 -2.026 1.00 94.62 149 THR A O 1
ATOM 1260 N N . VAL A 1 150 ? 6.436 6.908 -0.863 1.00 93.31 150 VAL A N 1
ATOM 1261 C CA . VAL A 1 150 ? 5.790 7.483 -2.065 1.00 93.31 150 VAL A CA 1
ATOM 1262 C C . VAL A 1 150 ? 6.819 8.204 -2.934 1.00 93.31 150 VAL A C 1
ATOM 1264 O O . VAL A 1 150 ? 6.863 7.987 -4.146 1.00 93.31 150 VAL A O 1
ATOM 1267 N N . PHE A 1 151 ? 7.682 9.016 -2.316 1.00 92.88 151 PHE A N 1
ATOM 1268 C CA . PHE A 1 151 ? 8.742 9.726 -3.025 1.00 92.88 151 PHE A CA 1
ATOM 1269 C C . PHE A 1 151 ? 9.726 8.765 -3.705 1.00 92.88 151 PHE A C 1
ATOM 1271 O O . PHE A 1 151 ? 10.016 8.932 -4.886 1.00 92.88 151 PHE A O 1
ATOM 1278 N N . LEU A 1 152 ? 10.198 7.730 -3.005 1.00 93.06 152 LEU A N 1
ATOM 1279 C CA . LEU A 1 152 ? 11.140 6.749 -3.549 1.00 93.06 152 LEU A CA 1
ATOM 1280 C C . LEU A 1 152 ? 10.535 5.933 -4.698 1.00 93.06 152 LEU A C 1
ATOM 1282 O O . LEU A 1 152 ? 11.215 5.701 -5.696 1.00 93.06 152 LEU A O 1
ATOM 1286 N N . ILE A 1 153 ? 9.263 5.531 -4.595 1.00 91.12 153 ILE A N 1
ATOM 1287 C CA . ILE A 1 153 ? 8.558 4.828 -5.679 1.00 91.12 153 ILE A CA 1
ATOM 1288 C C . ILE A 1 153 ? 8.423 5.744 -6.900 1.00 91.12 153 ILE A C 1
ATOM 1290 O O . ILE A 1 153 ? 8.757 5.334 -8.014 1.00 91.12 153 ILE A O 1
ATOM 1294 N N . GLY A 1 154 ? 7.978 6.988 -6.694 1.00 87.44 154 GLY A N 1
ATOM 1295 C CA . GLY A 1 154 ? 7.828 7.969 -7.767 1.00 87.44 154 GLY A CA 1
ATOM 1296 C C . GLY A 1 154 ? 9.157 8.299 -8.444 1.00 87.44 154 GLY A C 1
ATOM 1297 O O . GLY A 1 154 ? 9.252 8.248 -9.668 1.00 87.44 154 GLY A O 1
ATOM 1298 N N . TYR A 1 155 ? 10.204 8.551 -7.657 1.00 86.81 155 TYR A N 1
ATOM 1299 C CA . TYR A 1 155 ? 11.550 8.808 -8.162 1.00 86.81 155 TYR A CA 1
ATOM 1300 C C . TYR A 1 155 ? 12.109 7.607 -8.932 1.00 86.81 155 TYR A C 1
ATOM 1302 O O . TYR A 1 155 ? 12.609 7.778 -10.038 1.00 86.81 155 TYR A O 1
ATOM 1310 N N . SER A 1 156 ? 11.972 6.385 -8.403 1.00 86.62 156 SER A N 1
ATOM 1311 C CA . SER A 1 156 ? 12.417 5.161 -9.085 1.00 86.62 156 SER A CA 1
ATOM 1312 C C . SER A 1 156 ? 11.736 4.977 -10.444 1.00 86.62 156 SER A C 1
ATOM 1314 O O . SER A 1 156 ? 12.387 4.580 -11.412 1.00 86.62 156 SER A O 1
ATOM 1316 N N . TYR A 1 157 ? 10.443 5.292 -10.527 1.00 83.88 157 TYR A N 1
ATOM 1317 C CA . TYR A 1 157 ? 9.675 5.202 -11.763 1.00 83.88 157 TYR A CA 1
ATOM 1318 C C . TYR A 1 157 ? 10.077 6.277 -12.785 1.00 83.88 157 TYR A C 1
ATOM 1320 O O . TYR A 1 157 ? 10.274 5.968 -13.960 1.00 83.88 157 TYR A O 1
ATOM 1328 N N . LEU A 1 158 ? 10.250 7.527 -12.340 1.00 80.88 158 LEU A N 1
ATOM 1329 C CA . LEU A 1 158 ? 10.668 8.641 -13.196 1.00 80.88 158 LEU A CA 1
ATOM 1330 C C . LEU A 1 158 ? 12.104 8.481 -13.695 1.00 80.88 158 LEU A C 1
ATOM 1332 O O . LEU A 1 158 ? 12.343 8.624 -14.887 1.00 80.88 158 LEU A O 1
ATOM 1336 N N . ALA A 1 159 ? 13.047 8.133 -12.817 1.00 79.12 159 ALA A N 1
ATOM 1337 C CA . ALA A 1 159 ? 14.450 7.947 -13.186 1.00 79.12 159 ALA A CA 1
ATOM 1338 C C . ALA A 1 159 ? 14.617 6.881 -14.280 1.00 79.12 159 ALA A C 1
ATOM 1340 O O . ALA A 1 159 ? 15.418 7.043 -15.197 1.00 79.12 159 ALA A O 1
ATOM 1341 N N . ARG A 1 160 ? 13.812 5.814 -14.215 1.00 76.00 160 ARG A N 1
ATOM 1342 C CA . ARG A 1 160 ? 13.818 4.743 -15.212 1.00 76.00 160 ARG A CA 1
ATOM 1343 C C . ARG A 1 160 ? 13.202 5.172 -16.545 1.00 76.00 160 ARG A C 1
ATOM 1345 O O . ARG A 1 160 ? 13.725 4.794 -17.580 1.00 76.00 160 ARG A O 1
ATOM 1352 N N . GLN A 1 161 ? 12.141 5.981 -16.537 1.00 68.94 161 GLN A N 1
ATOM 1353 C CA . GLN A 1 161 ? 11.555 6.514 -17.775 1.00 68.94 161 GLN A CA 1
ATOM 1354 C C . GLN A 1 161 ? 12.427 7.583 -18.440 1.00 68.94 161 GLN A C 1
ATOM 1356 O O . GLN A 1 161 ? 12.553 7.597 -19.657 1.00 68.94 161 GLN A O 1
ATOM 1361 N N . ILE A 1 162 ? 13.055 8.458 -17.652 1.00 66.25 162 ILE A N 1
ATOM 1362 C CA . ILE A 1 162 ? 13.968 9.484 -18.168 1.00 66.25 162 ILE A CA 1
ATOM 1363 C C . ILE A 1 162 ? 15.162 8.826 -18.876 1.00 66.25 162 ILE A C 1
ATOM 1365 O O . ILE A 1 162 ? 15.567 9.289 -19.936 1.00 66.25 162 ILE A O 1
ATOM 1369 N N . SER A 1 163 ? 15.687 7.721 -18.337 1.00 60.97 163 SER A N 1
ATOM 1370 C CA . SER A 1 163 ? 16.760 6.950 -18.981 1.00 60.97 163 SER A CA 1
ATOM 1371 C C . SER A 1 163 ? 16.382 6.456 -20.385 1.00 60.97 163 SER A C 1
ATOM 1373 O O . SER A 1 163 ? 17.187 6.560 -21.304 1.00 60.97 163 SER A O 1
ATOM 1375 N N . GLU A 1 164 ? 15.149 5.976 -20.559 1.00 57.03 164 GLU A N 1
ATOM 137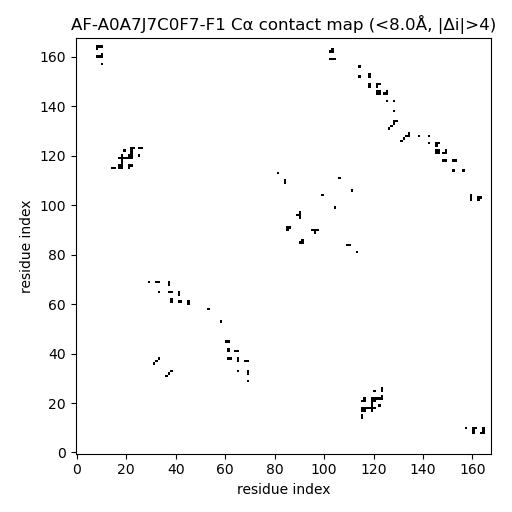6 C CA . GLU A 1 164 ? 14.625 5.509 -21.853 1.00 57.03 164 GLU A CA 1
ATOM 1377 C C . GLU A 1 164 ? 14.411 6.663 -22.853 1.00 57.03 164 GLU A C 1
ATOM 1379 O O . GLU A 1 164 ? 14.607 6.487 -24.054 1.00 57.03 164 GLU A O 1
ATOM 1384 N N . ALA A 1 165 ? 14.034 7.852 -22.369 1.00 57.22 165 ALA A N 1
ATOM 1385 C CA . ALA A 1 165 ? 13.767 9.028 -23.204 1.00 57.22 165 ALA A CA 1
ATOM 1386 C C . ALA A 1 165 ? 15.040 9.724 -23.726 1.00 57.22 165 ALA A C 1
ATOM 1388 O O . ALA A 1 165 ? 14.994 10.380 -24.757 1.00 57.22 165 ALA A O 1
ATOM 1389 N N . PHE A 1 166 ? 16.182 9.594 -23.040 1.00 57.34 166 PHE A N 1
ATOM 1390 C CA . PHE A 1 166 ? 17.456 10.191 -23.479 1.00 57.34 166 PHE A CA 1
ATOM 1391 C C . PHE A 1 166 ? 18.211 9.365 -24.537 1.00 57.34 166 PHE A C 1
ATOM 1393 O O . PHE A 1 166 ? 19.247 9.816 -25.028 1.00 57.34 166 PHE A O 1
ATOM 1400 N N . LEU A 1 167 ? 17.748 8.152 -24.853 1.00 54.78 167 LEU A N 1
ATOM 1401 C CA . LEU A 1 167 ? 18.445 7.206 -25.736 1.00 54.78 167 LEU A CA 1
ATOM 1402 C C . LEU A 1 167 ? 17.643 6.792 -26.979 1.00 54.78 167 LEU A C 1
ATOM 1404 O O . LEU A 1 167 ? 18.151 5.995 -27.770 1.00 54.78 167 LEU A O 1
ATOM 1408 N N . ASN A 1 168 ? 16.445 7.352 -27.158 1.00 46.97 168 ASN A N 1
ATOM 1409 C CA . ASN A 1 168 ? 15.681 7.340 -28.410 1.00 46.97 168 ASN A CA 1
ATOM 1410 C C . ASN A 1 168 ? 15.726 8.727 -29.059 1.00 46.97 168 ASN A C 1
ATOM 1412 O O . ASN A 1 168 ? 15.649 8.780 -30.306 1.00 46.97 168 ASN A O 1
#

InterPro domains:
  IPR006634 TRAM/LAG1/CLN8 homology domain [PF03798] (64-160)
  IPR006634 TRAM/LAG1/CLN8 homology domain [PS50922] (63-168)
  IPR016439 Sphingosine N-acyltransferase Lag1/Lac1-like [PTHR12560] (55-161)

Nearest PDB structures (foldseek):
  8qz7-assembly1_A  TM=7.382E-01  e=1.616E-03  Homo sapiens

Solvent-accessible surface area (backbone atoms only — not comparable to full-atom values): 9489 Å² total; per-residue (Å²): 134,81,60,96,81,76,79,73,87,57,81,59,70,65,58,58,52,54,11,50,52,36,18,55,46,50,56,52,51,48,51,51,40,43,70,68,45,34,48,54,49,26,45,50,68,52,43,78,75,44,85,79,72,97,42,73,73,55,53,55,51,35,52,52,45,27,53,51,50,52,53,50,54,50,52,55,51,52,52,55,48,51,52,59,57,38,72,76,38,72,45,70,83,36,72,81,46,69,62,57,54,65,72,58,54,86,74,53,68,72,57,50,53,48,52,28,43,53,38,6,47,34,56,34,44,53,55,40,50,74,77,72,44,81,88,51,96,58,44,67,60,53,51,51,49,36,54,51,49,36,50,51,51,52,49,57,54,49,58,39,38,51,47,50,50,78,76,112

Sequence (168 aa):
MDSVWSNSSEPDAYHFVIALFFAVGFVVVRFYLDRFVFRRLALWLTNGAAQMKINEGTYAKVAKCSESMWKLTYYATVEAWILKIAYHEPWFRDTHYYFKGWPNQELKLPLKLFYMCQCGFYTYSIVALVVWETRRKDFSVMMSHHIITVFLIGYSYLARQISEAFLN

Mean predicted aligned error: 8.39 Å

Secondary structure (DSSP, 8-state):
---TTSS--S--THHHHHHHHHHHHHHHHHHHHIIIIIHHHHHHHHHTS------HHHHHHHHHHHHHHHHHHHHHHHHHHHHHHHHTSGGGT-GGGSSTT-S-----HHHHHHHHHHHHHHHHHHHHHHHTS---TTHHHHHHHHHHHHHHHHHHHHHHHHHHHT--

Foldseek 3Di:
DDPPPDDDLDLDPVLLVLLQVLLVVLVVVLVVCLVPPQLVVLCVVLVVPDDDDPDPVSVVSSLVSSVVVSVCVVVVVLVVLVCVVLVPPPCSVPVVCVCVPPPQDDDDPSNSSSLSNLLSVLVSVLVCLVPPDDDDPCSVVSNVVSVVVNVVSVCSSSSNSVVSNVPD